Protein AF-A0A661KR05-F1 (afdb_monomer_lite)

Foldseek 3Di:
DPPPDVVVVVVVVVVVVVVVCCCVPPVVVVVVVVVVVVCVVVVVVVVVVVVVVVVVVVVVVVVVVVVVVVVVVVVVVVVVVVVVVVVVVVVVVVVVVVVVVVVVVVVVVVVVVVVVVVVVVVVVVVVVVVVVCCVVVVDDD

Secondary structure (DSSP, 8-state):
-----HHHHHHHHHHHHHHHHHIIIIIHHHHHHHHHHHHHHHHHHHHHHHHHHHHHHHHHHHHHHHHHHHHHHHHHHHHHHHHHHHHHHHHHHHHHHHHHHHHHHHHHHHHHHHHHHHHHHHHHHHHHHHHHHHHHHT---

Radius of gyration: 59.05 Å; chains: 1; bounding box: 107×40×165 Å

Sequence (141 aa):
MIEVNATIVLQVINFLVLVYILNRLLVKPVMKTINSRREYVEGKYSRVEELEKKREAELMKFQTEISKARREALKKRNEIKAAGEREREQLIEKASTEGEKIVESVRSNLSKEIVNVQRELEQKLEDMVLLVTEKVLGRKA

pLDDT: mean 89.27, std 10.65, range [43.28, 97.06]

Structure (mmCIF, N/CA/C/O backbone):
data_AF-A0A661KR05-F1
#
_entry.id   AF-A0A661KR05-F1
#
loop_
_atom_site.group_PDB
_atom_site.id
_atom_site.type_symbol
_atom_site.label_atom_id
_atom_site.label_alt_id
_atom_site.label_comp_id
_atom_site.label_asym_id
_atom_site.label_entity_id
_atom_site.label_seq_id
_atom_site.pdbx_PDB_ins_code
_atom_site.Cartn_x
_atom_site.Cartn_y
_atom_site.Cartn_z
_atom_site.occupancy
_atom_site.B_iso_or_equiv
_atom_site.auth_seq_id
_atom_site.auth_comp_id
_atom_site.auth_asym_id
_atom_site.auth_atom_id
_atom_site.pdbx_PDB_model_num
ATOM 1 N N . MET A 1 1 ? 42.246 15.497 -85.022 1.00 43.28 1 MET A N 1
ATOM 2 C CA . MET A 1 1 ? 40.793 15.587 -84.768 1.00 43.28 1 MET A CA 1
ATOM 3 C C . MET A 1 1 ? 40.405 14.362 -83.969 1.00 43.28 1 MET A C 1
ATOM 5 O O . MET A 1 1 ? 40.970 13.309 -84.230 1.00 43.28 1 MET A O 1
ATOM 9 N N . ILE A 1 2 ? 39.541 14.491 -82.962 1.00 57.22 2 ILE A N 1
ATOM 10 C CA . ILE A 1 2 ? 39.002 13.315 -82.271 1.00 57.22 2 ILE A CA 1
ATOM 11 C C . ILE A 1 2 ? 38.103 12.624 -83.292 1.00 57.22 2 ILE A C 1
ATOM 13 O O . ILE A 1 2 ? 36.981 13.065 -83.528 1.00 57.22 2 ILE A O 1
ATOM 17 N N . GLU A 1 3 ? 38.630 11.614 -83.976 1.00 62.19 3 GLU A N 1
ATOM 18 C CA . GLU A 1 3 ? 37.814 10.780 -84.844 1.00 62.19 3 GLU A CA 1
ATOM 19 C C . GLU A 1 3 ? 36.900 9.957 -83.946 1.00 62.19 3 GLU A C 1
ATOM 21 O O . GLU A 1 3 ? 37.335 9.068 -83.209 1.00 62.19 3 GLU A O 1
ATOM 26 N N . VAL A 1 4 ? 35.620 10.321 -83.957 1.00 62.75 4 VAL A N 1
ATOM 27 C CA . VAL A 1 4 ? 34.565 9.583 -83.270 1.00 62.75 4 VAL A CA 1
ATOM 28 C C . VAL A 1 4 ? 34.357 8.277 -84.032 1.00 62.75 4 VAL A C 1
ATOM 30 O O . VAL A 1 4 ? 33.497 8.165 -84.898 1.00 62.75 4 VAL A O 1
ATOM 33 N N . ASN A 1 5 ? 35.202 7.297 -83.728 1.00 71.94 5 ASN A N 1
ATOM 34 C CA . ASN A 1 5 ? 35.144 5.960 -84.298 1.00 71.94 5 ASN A CA 1
ATOM 35 C C . ASN A 1 5 ? 34.256 5.055 -83.431 1.00 71.94 5 ASN A C 1
ATOM 37 O O . ASN A 1 5 ? 34.143 5.244 -82.216 1.00 71.94 5 ASN A O 1
ATOM 41 N N . ALA A 1 6 ? 33.642 4.037 -84.047 1.00 76.94 6 ALA A N 1
ATOM 42 C CA . ALA A 1 6 ? 32.746 3.079 -83.382 1.00 76.94 6 ALA A CA 1
ATOM 43 C C . ALA A 1 6 ? 33.363 2.430 -82.123 1.00 76.94 6 ALA A C 1
ATOM 45 O O . ALA A 1 6 ? 32.651 2.055 -81.191 1.00 76.94 6 ALA A O 1
ATOM 46 N N . THR A 1 7 ? 34.693 2.365 -82.052 1.00 81.44 7 THR A N 1
ATOM 47 C CA . THR A 1 7 ? 35.474 1.885 -80.907 1.00 81.44 7 THR A CA 1
ATOM 48 C C . THR A 1 7 ? 35.273 2.722 -79.640 1.00 81.44 7 THR A C 1
ATOM 50 O O . THR A 1 7 ? 35.186 2.156 -78.554 1.00 81.44 7 THR A O 1
ATOM 53 N N . ILE A 1 8 ? 35.144 4.051 -79.756 1.00 84.75 8 ILE A N 1
ATOM 54 C CA . ILE A 1 8 ? 34.886 4.939 -78.607 1.00 84.75 8 ILE A CA 1
ATOM 55 C C . ILE A 1 8 ? 33.484 4.678 -78.055 1.00 84.75 8 ILE A C 1
ATOM 57 O O . ILE A 1 8 ? 33.304 4.571 -76.844 1.00 84.75 8 ILE A O 1
ATOM 61 N N . VAL A 1 9 ? 32.495 4.505 -78.937 1.00 86.12 9 VAL A N 1
ATOM 62 C CA . VAL A 1 9 ? 31.121 4.160 -78.541 1.00 86.12 9 VAL A CA 1
ATOM 63 C C . VAL A 1 9 ? 31.097 2.809 -77.820 1.00 86.12 9 VAL A C 1
ATOM 65 O O . VAL A 1 9 ? 30.502 2.691 -76.749 1.00 86.12 9 VAL A O 1
ATOM 68 N N . LEU A 1 10 ? 31.808 1.808 -78.348 1.00 87.94 10 LEU A N 1
ATOM 69 C CA . LEU A 1 10 ? 31.944 0.494 -77.716 1.00 87.94 10 LEU A CA 1
ATOM 70 C C . LEU A 1 10 ? 32.622 0.580 -76.334 1.00 87.94 10 LEU A C 1
ATOM 72 O O . LEU A 1 10 ? 32.189 -0.081 -75.391 1.00 87.94 10 LEU A O 1
ATOM 76 N N . GLN A 1 11 ? 33.650 1.420 -76.188 1.00 88.44 11 GLN A N 1
ATOM 77 C CA . GLN A 1 11 ? 34.361 1.625 -74.924 1.00 88.44 11 GLN A CA 1
ATOM 78 C C . GLN A 1 11 ? 33.489 2.326 -73.873 1.00 88.44 11 GLN A C 1
ATOM 80 O O . GLN A 1 11 ? 33.505 1.930 -72.707 1.00 88.44 11 GLN A O 1
ATOM 85 N N . VAL A 1 12 ? 32.677 3.308 -74.277 1.00 92.38 12 VAL A N 1
ATOM 86 C CA . VAL A 1 12 ? 31.688 3.950 -73.394 1.00 92.38 12 VAL A CA 1
ATOM 87 C C . VAL A 1 12 ? 30.644 2.937 -72.927 1.00 92.38 12 VAL A C 1
ATOM 89 O O . VAL A 1 12 ? 30.343 2.882 -71.736 1.00 92.38 12 VAL A O 1
ATOM 92 N N . ILE A 1 13 ? 30.133 2.088 -73.825 1.00 93.88 13 ILE A N 1
ATOM 93 C CA . ILE A 1 13 ? 29.191 1.022 -73.454 1.00 93.88 13 ILE A CA 1
ATOM 94 C C . ILE A 1 13 ? 29.843 0.048 -72.464 1.00 93.88 13 ILE A C 1
ATOM 96 O O . ILE A 1 13 ? 29.234 -0.277 -71.446 1.00 93.88 13 ILE A O 1
ATOM 100 N N . ASN A 1 14 ? 31.086 -0.379 -72.705 1.00 92.25 14 ASN A N 1
ATOM 101 C CA . ASN A 1 14 ? 31.810 -1.268 -71.792 1.00 92.25 14 ASN A CA 1
ATOM 102 C C . ASN A 1 14 ? 31.994 -0.638 -70.400 1.00 92.25 14 ASN A C 1
ATOM 104 O O . ASN A 1 14 ? 31.717 -1.284 -69.388 1.00 92.25 14 ASN A O 1
ATOM 108 N N . PHE A 1 15 ? 32.370 0.642 -70.347 1.00 94.06 15 PHE A N 1
ATOM 109 C CA . PHE A 1 15 ? 32.490 1.386 -69.097 1.00 94.06 15 PHE A CA 1
ATOM 110 C C . PHE A 1 15 ? 31.148 1.490 -68.357 1.00 94.06 15 PHE A C 1
ATOM 112 O O . PHE A 1 15 ? 31.091 1.247 -67.154 1.00 94.06 15 PHE A O 1
ATOM 119 N N . LEU A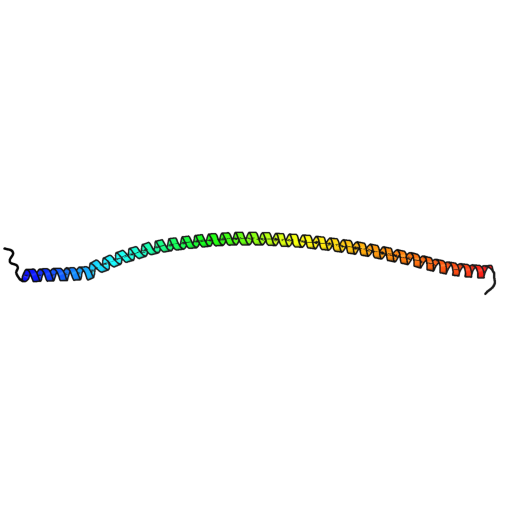 1 16 ? 30.051 1.782 -69.062 1.00 95.44 16 LEU A N 1
ATOM 120 C CA . LEU A 1 16 ? 28.714 1.841 -68.462 1.00 95.44 16 LEU A CA 1
ATOM 121 C C . LEU A 1 16 ? 28.259 0.481 -67.919 1.00 95.44 16 LEU A C 1
ATOM 123 O O . LEU A 1 16 ? 27.695 0.420 -66.825 1.00 95.44 16 LEU A O 1
ATOM 127 N N . VAL A 1 17 ? 28.537 -0.611 -68.636 1.00 95.31 17 VAL A N 1
ATOM 128 C CA . VAL A 1 17 ? 28.265 -1.976 -68.159 1.00 95.31 17 VAL A CA 1
ATOM 129 C C . VAL A 1 17 ? 29.081 -2.275 -66.900 1.00 95.31 17 VAL A C 1
ATOM 131 O O . VAL A 1 17 ? 28.524 -2.765 -65.917 1.00 95.31 17 VAL A O 1
ATOM 134 N N . LEU A 1 18 ? 30.369 -1.923 -66.880 1.00 94.12 18 LEU A N 1
ATOM 135 C CA . LEU A 1 18 ? 31.224 -2.096 -65.706 1.00 94.12 18 LEU A CA 1
ATOM 136 C C . LEU A 1 18 ? 30.705 -1.295 -64.503 1.00 94.12 18 LEU A C 1
ATOM 138 O O . LEU A 1 18 ? 30.585 -1.846 -63.411 1.00 94.12 18 LEU A O 1
ATOM 142 N N . VAL A 1 19 ? 30.339 -0.025 -64.697 1.00 94.00 19 VAL A N 1
ATOM 143 C CA . VAL A 1 19 ? 29.754 0.828 -63.649 1.00 94.00 19 VAL A CA 1
ATOM 144 C C . VAL A 1 19 ? 28.437 0.248 -63.141 1.00 94.00 19 VAL A C 1
ATOM 146 O O . VAL A 1 19 ? 28.198 0.238 -61.933 1.00 94.00 19 VAL A O 1
ATOM 149 N N . TYR A 1 20 ? 27.589 -0.278 -64.026 1.00 94.62 20 TYR A N 1
ATOM 150 C CA . TYR A 1 20 ? 26.337 -0.920 -63.632 1.00 94.62 20 TYR A CA 1
ATOM 151 C C . TYR A 1 20 ? 26.586 -2.155 -62.758 1.00 94.62 20 TYR A C 1
ATOM 153 O O . TYR A 1 20 ? 25.974 -2.294 -61.694 1.00 94.62 20 TYR A O 1
ATOM 161 N N . ILE A 1 21 ? 27.518 -3.020 -63.171 1.00 94.19 21 ILE A N 1
ATOM 162 C CA . ILE A 1 21 ? 27.923 -4.210 -62.416 1.00 94.19 21 ILE A CA 1
ATOM 163 C C . ILE A 1 21 ? 28.504 -3.800 -61.058 1.00 94.19 21 ILE A C 1
ATOM 165 O O . ILE A 1 21 ? 28.081 -4.329 -60.032 1.00 94.19 21 ILE A O 1
ATOM 169 N N . LEU A 1 22 ? 29.400 -2.811 -61.025 1.00 91.94 22 LEU A N 1
ATOM 170 C CA . LEU A 1 22 ? 30.029 -2.306 -59.803 1.00 91.94 22 LEU A CA 1
ATOM 171 C C . LEU A 1 22 ? 28.997 -1.713 -58.833 1.00 91.94 22 LEU A C 1
ATOM 173 O O . LEU A 1 22 ? 29.012 -1.999 -57.636 1.00 91.94 22 LEU A O 1
ATOM 177 N N . ASN A 1 23 ? 28.050 -0.928 -59.345 1.00 91.50 23 ASN A N 1
ATOM 178 C CA . ASN A 1 23 ? 26.979 -0.348 -58.542 1.00 91.50 23 ASN A CA 1
ATOM 179 C C . ASN A 1 23 ? 26.072 -1.441 -57.947 1.00 91.50 23 ASN A C 1
ATOM 181 O O . ASN A 1 23 ? 25.711 -1.398 -56.768 1.00 91.50 23 ASN A O 1
ATOM 185 N N . ARG A 1 24 ? 25.733 -2.462 -58.747 1.00 91.75 24 ARG A N 1
ATOM 186 C CA . ARG A 1 24 ? 24.906 -3.598 -58.317 1.00 91.75 24 ARG A CA 1
ATOM 187 C C . ARG A 1 24 ? 25.628 -4.485 -57.293 1.00 91.75 24 ARG A C 1
ATOM 189 O O . ARG A 1 24 ? 24.988 -4.882 -56.321 1.00 91.75 24 ARG A O 1
ATOM 196 N N . LEU A 1 25 ? 26.910 -4.793 -57.510 1.00 91.75 25 LEU A N 1
ATOM 197 C CA . LEU A 1 25 ? 27.671 -5.780 -56.733 1.00 91.75 25 LEU A CA 1
ATOM 198 C C . LEU A 1 25 ? 28.420 -5.213 -55.526 1.00 91.75 25 LEU A C 1
ATOM 200 O O . LEU A 1 25 ? 28.631 -5.955 -54.575 1.00 91.75 25 LEU A O 1
ATOM 204 N N . LEU A 1 26 ? 28.834 -3.944 -55.538 1.00 90.69 26 LEU A N 1
ATOM 205 C CA . LEU A 1 26 ? 29.657 -3.360 -54.470 1.00 90.69 26 LEU A CA 1
ATOM 206 C C . LEU A 1 26 ? 28.942 -2.217 -53.758 1.00 90.69 26 LEU A C 1
ATOM 208 O O . LEU A 1 26 ? 28.740 -2.281 -52.547 1.00 90.69 26 LEU A O 1
ATOM 212 N N . VAL A 1 27 ? 28.486 -1.202 -54.494 1.00 91.00 27 VAL A N 1
ATOM 213 C CA . VAL A 1 27 ? 27.926 0.013 -53.873 1.00 91.00 27 VAL A CA 1
ATOM 214 C C . VAL A 1 27 ? 26.649 -0.296 -53.086 1.00 91.00 27 VAL A C 1
ATOM 216 O O . VAL A 1 27 ? 26.541 0.053 -51.908 1.00 91.00 27 VAL A O 1
ATOM 219 N N . LYS A 1 28 ? 25.693 -1.009 -53.696 1.00 89.81 28 LYS A N 1
ATOM 220 C CA . LYS A 1 28 ? 24.433 -1.386 -53.036 1.00 89.81 28 LYS A CA 1
ATOM 221 C C . LYS A 1 28 ? 24.614 -2.243 -51.771 1.00 89.81 28 LYS A C 1
ATOM 223 O O . LYS A 1 28 ? 24.043 -1.869 -50.745 1.00 89.81 28 LYS A O 1
ATOM 228 N N . PRO A 1 29 ? 25.353 -3.371 -51.782 1.00 90.38 29 PRO A N 1
ATOM 229 C CA . PRO A 1 29 ? 25.496 -4.197 -50.582 1.00 90.38 29 PRO A CA 1
ATOM 230 C C . PRO A 1 29 ? 26.320 -3.529 -49.475 1.00 90.38 29 PRO A C 1
ATOM 232 O O . PRO A 1 29 ? 25.994 -3.704 -48.297 1.00 90.38 29 PRO A O 1
ATOM 235 N N . VAL A 1 30 ? 27.331 -2.723 -49.819 1.00 91.75 30 VAL A N 1
ATOM 236 C CA . VAL A 1 30 ? 28.107 -1.965 -48.824 1.00 91.75 30 VAL A CA 1
ATOM 237 C C . VAL A 1 30 ? 27.218 -0.934 -48.131 1.00 91.75 30 VAL A C 1
ATOM 239 O O . VAL A 1 30 ? 27.149 -0.920 -46.901 1.00 91.75 30 VAL A O 1
ATOM 242 N N . MET A 1 31 ? 26.457 -0.143 -48.895 1.00 91.06 31 MET A N 1
ATOM 243 C CA . MET A 1 31 ? 25.547 0.849 -48.316 1.00 91.06 31 MET A CA 1
ATOM 244 C C . MET A 1 31 ? 24.440 0.191 -47.481 1.00 91.06 31 MET A C 1
ATOM 246 O O . MET A 1 31 ? 24.121 0.662 -46.391 1.00 91.06 31 MET A O 1
ATOM 250 N N . LYS A 1 32 ? 23.904 -0.952 -47.934 1.00 92.38 32 LYS A N 1
ATOM 251 C CA . LYS A 1 32 ? 22.932 -1.736 -47.159 1.00 92.38 32 LYS A CA 1
ATOM 252 C C . LYS A 1 32 ? 23.507 -2.172 -45.810 1.00 92.38 32 LYS A C 1
ATOM 254 O O . LYS A 1 32 ? 22.837 -2.029 -44.798 1.00 92.38 32 LYS A O 1
ATOM 259 N N . THR A 1 33 ? 24.747 -2.657 -45.782 1.00 90.19 33 THR A N 1
ATOM 260 C CA . THR A 1 33 ? 25.402 -3.104 -44.541 1.00 90.19 33 THR A CA 1
ATOM 261 C C . THR A 1 33 ? 25.620 -1.948 -43.565 1.00 90.19 33 THR A C 1
ATOM 263 O O . THR A 1 33 ? 25.406 -2.111 -42.363 1.00 90.19 33 THR A O 1
ATOM 266 N N . ILE A 1 34 ? 26.007 -0.774 -44.070 1.00 90.25 34 ILE A N 1
ATOM 267 C CA . ILE A 1 34 ? 26.171 0.440 -43.259 1.00 90.25 34 ILE A CA 1
ATOM 268 C C . ILE A 1 34 ? 24.825 0.869 -42.660 1.00 90.25 34 ILE A C 1
ATOM 270 O O . ILE A 1 34 ? 24.741 1.079 -41.450 1.00 90.25 34 ILE A O 1
ATOM 274 N N . ASN A 1 35 ? 23.766 0.921 -43.472 1.00 92.44 35 ASN A N 1
ATOM 275 C CA . ASN A 1 35 ? 22.429 1.292 -43.005 1.00 92.44 35 ASN A CA 1
ATOM 276 C C . ASN A 1 35 ? 21.875 0.283 -41.996 1.00 92.44 35 ASN A C 1
ATOM 278 O O . ASN A 1 35 ? 21.420 0.690 -40.935 1.00 92.44 35 ASN A O 1
ATOM 282 N N . SER A 1 36 ? 22.002 -1.023 -42.248 1.00 91.56 36 SER A N 1
ATOM 283 C CA . SER A 1 36 ? 21.558 -2.047 -41.295 1.00 91.56 36 SER A CA 1
ATOM 284 C C . SER A 1 36 ? 22.309 -1.973 -39.965 1.00 91.56 36 SER A C 1
ATOM 286 O O . SER A 1 36 ? 21.709 -2.176 -38.914 1.00 91.56 36 SER A O 1
ATOM 288 N N . ARG A 1 37 ? 23.613 -1.656 -39.974 1.00 89.88 37 ARG A N 1
ATOM 289 C CA . ARG A 1 37 ? 24.365 -1.420 -38.730 1.00 89.88 37 ARG A CA 1
ATOM 290 C C . ARG A 1 37 ? 23.854 -0.188 -37.993 1.00 89.88 37 ARG A C 1
ATOM 292 O O . ARG A 1 37 ? 23.688 -0.251 -36.780 1.00 89.88 37 ARG A O 1
ATOM 299 N N . ARG A 1 38 ? 23.595 0.904 -38.712 1.00 89.12 38 ARG A N 1
ATOM 300 C CA . ARG A 1 38 ? 23.059 2.136 -38.131 1.00 89.12 38 ARG A CA 1
ATOM 301 C C . ARG A 1 38 ? 21.679 1.909 -37.511 1.00 89.12 38 ARG A C 1
ATOM 303 O O . ARG A 1 38 ? 21.507 2.198 -36.334 1.00 89.12 38 ARG A O 1
ATOM 310 N N . GLU A 1 39 ? 20.757 1.298 -38.250 1.00 91.75 39 GLU A N 1
ATOM 311 C CA . GLU A 1 39 ? 19.413 0.940 -37.777 1.00 91.75 39 GLU A CA 1
ATOM 312 C C . GLU A 1 39 ? 19.457 -0.006 -36.573 1.00 91.75 39 GLU A C 1
ATOM 314 O O . GLU A 1 39 ? 18.707 0.165 -35.617 1.00 91.75 39 GLU A O 1
ATOM 319 N N . TYR A 1 40 ? 20.360 -0.991 -36.576 1.00 90.06 40 TYR A N 1
ATOM 320 C CA . TYR A 1 40 ? 20.518 -1.910 -35.450 1.00 90.06 40 TYR A CA 1
ATOM 321 C C . TYR A 1 40 ? 20.988 -1.196 -34.178 1.00 90.06 40 TYR A C 1
ATOM 323 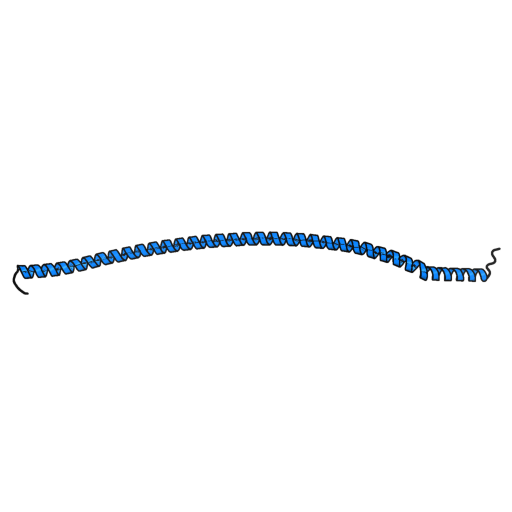O O . TYR A 1 40 ? 20.518 -1.501 -33.081 1.00 90.06 40 TYR A O 1
ATOM 331 N N . VAL A 1 41 ? 21.917 -0.248 -34.313 1.00 88.94 41 VAL A N 1
ATOM 332 C CA . VAL A 1 41 ? 22.436 0.534 -33.187 1.00 88.94 41 VAL A CA 1
ATOM 333 C C . VAL A 1 41 ? 21.382 1.523 -32.688 1.00 88.94 41 VAL A C 1
ATOM 335 O O . VAL A 1 41 ? 21.062 1.506 -31.502 1.00 88.94 41 VAL A O 1
ATOM 338 N N . GLU A 1 42 ? 20.788 2.324 -33.573 1.00 92.12 42 GLU A N 1
ATOM 339 C CA . GLU A 1 42 ? 19.721 3.275 -33.227 1.00 92.12 42 GLU A CA 1
ATOM 340 C C . GLU A 1 42 ? 18.506 2.555 -32.614 1.00 92.12 42 GLU A C 1
ATOM 342 O O . GLU A 1 42 ? 17.989 2.976 -31.578 1.00 92.12 42 GLU A O 1
ATOM 347 N N . GLY A 1 43 ? 18.113 1.403 -33.167 1.00 91.31 43 GLY A N 1
ATOM 348 C CA . GLY A 1 43 ? 17.031 0.576 -32.635 1.00 91.31 43 GLY A CA 1
ATOM 349 C C . GLY A 1 43 ? 17.323 0.018 -31.240 1.00 91.31 43 GLY A C 1
ATOM 350 O O . GLY A 1 43 ? 16.421 -0.065 -30.407 1.00 91.31 43 GLY A O 1
ATOM 351 N N . LYS A 1 44 ? 18.584 -0.317 -30.934 1.00 88.81 44 LYS A N 1
ATOM 352 C CA . LYS A 1 44 ? 18.984 -0.707 -29.574 1.00 88.81 44 LYS A CA 1
ATOM 353 C C . LYS A 1 44 ? 18.883 0.450 -28.590 1.00 88.81 44 LYS A C 1
ATOM 355 O O . LYS A 1 44 ? 18.349 0.243 -27.505 1.00 88.81 44 LYS A O 1
ATOM 360 N N . TYR A 1 45 ? 19.359 1.638 -28.958 1.00 90.81 45 TYR A N 1
ATOM 361 C CA . TYR A 1 45 ? 19.254 2.819 -28.097 1.00 90.81 45 TYR A CA 1
ATOM 362 C C . TYR A 1 45 ? 17.796 3.186 -27.818 1.00 90.81 45 TYR A C 1
ATOM 364 O O . TYR A 1 45 ? 17.423 3.342 -26.658 1.00 90.81 45 TYR A O 1
ATOM 372 N N . SER A 1 46 ? 16.955 3.216 -28.856 1.00 93.31 46 SER A N 1
ATOM 373 C CA . SER A 1 46 ? 15.521 3.479 -28.708 1.00 93.31 46 SER A CA 1
ATOM 374 C C . SER A 1 46 ? 14.842 2.450 -27.799 1.00 93.31 46 SER A C 1
ATOM 376 O O . SER A 1 46 ? 14.068 2.814 -26.917 1.00 93.31 46 SER A O 1
ATOM 378 N N . ARG A 1 47 ? 15.189 1.164 -27.939 1.00 91.75 47 ARG A N 1
ATOM 379 C CA . ARG A 1 47 ? 14.639 0.103 -27.087 1.00 91.75 47 ARG A CA 1
ATOM 380 C C . ARG A 1 47 ? 15.092 0.215 -25.634 1.00 91.75 47 ARG A C 1
ATOM 382 O O . ARG A 1 47 ? 14.304 -0.076 -24.741 1.00 91.75 47 ARG A O 1
ATOM 389 N N . VAL A 1 48 ? 16.336 0.625 -25.383 1.00 92.06 48 VAL A N 1
ATOM 390 C CA . VAL A 1 48 ? 16.820 0.894 -24.019 1.00 92.06 48 VAL A CA 1
ATOM 391 C C . VAL A 1 48 ? 16.061 2.071 -23.411 1.00 92.06 48 VAL A C 1
ATOM 393 O O . VAL A 1 48 ? 15.573 1.953 -22.293 1.00 92.06 48 VAL A O 1
ATOM 396 N N . GLU A 1 49 ? 15.883 3.164 -24.153 1.00 94.06 49 GLU A N 1
ATOM 397 C CA . GLU A 1 49 ? 15.130 4.330 -23.677 1.00 94.06 49 GLU A CA 1
ATOM 398 C C . GLU A 1 49 ? 13.660 3.985 -23.382 1.00 94.06 49 GLU A C 1
ATOM 400 O O . GLU A 1 49 ? 13.110 4.395 -22.360 1.00 94.06 49 GLU A O 1
ATOM 405 N N . GLU A 1 50 ? 13.022 3.186 -24.240 1.00 95.50 50 GLU A N 1
ATOM 406 C CA . GLU A 1 50 ? 11.652 2.718 -24.022 1.00 95.50 50 GLU A CA 1
ATOM 407 C C . GLU A 1 50 ? 11.547 1.828 -22.775 1.00 95.50 50 GLU A C 1
ATOM 409 O O . GLU A 1 50 ? 10.593 1.949 -22.004 1.00 95.50 50 GLU A O 1
ATOM 414 N N . LEU A 1 51 ? 12.526 0.945 -22.552 1.00 94.00 51 LEU A N 1
ATOM 415 C CA . LEU A 1 51 ? 12.573 0.086 -21.369 1.00 94.00 51 LEU A CA 1
ATOM 416 C C . LEU A 1 51 ? 12.794 0.888 -20.084 1.00 94.00 51 LEU A C 1
ATOM 418 O O . LEU A 1 51 ? 12.119 0.611 -19.095 1.00 94.00 51 LEU A O 1
ATOM 422 N N . GLU A 1 52 ? 13.673 1.891 -20.097 1.00 94.19 52 GLU A N 1
ATOM 423 C CA . GLU A 1 52 ? 13.875 2.776 -18.945 1.00 94.19 52 GLU A CA 1
ATOM 424 C C . GLU A 1 52 ? 12.606 3.582 -18.638 1.00 94.19 52 GLU A C 1
ATOM 426 O O . GLU A 1 52 ? 12.147 3.580 -17.496 1.00 94.19 52 GLU A O 1
ATOM 431 N N . LYS A 1 53 ? 11.942 4.157 -19.653 1.00 95.94 53 LYS A N 1
ATOM 432 C CA . LYS A 1 53 ? 10.652 4.849 -19.463 1.00 95.94 53 LYS A CA 1
ATOM 433 C C . LYS A 1 53 ? 9.567 3.922 -18.915 1.00 95.94 53 LYS A C 1
ATOM 435 O O . LYS A 1 53 ? 8.802 4.323 -18.039 1.00 95.94 53 LYS A O 1
ATOM 440 N N . LYS A 1 54 ? 9.482 2.680 -19.407 1.00 95.12 54 LYS A N 1
ATOM 441 C CA . LYS A 1 54 ? 8.529 1.682 -18.890 1.00 95.12 54 LYS A CA 1
ATOM 442 C C . LYS A 1 54 ? 8.830 1.317 -17.443 1.00 95.12 54 LYS A C 1
ATOM 444 O O . LYS A 1 54 ? 7.907 1.312 -16.633 1.00 95.12 54 LYS A O 1
ATOM 449 N N . ARG A 1 55 ? 10.100 1.068 -17.109 1.00 94.62 55 ARG A N 1
ATOM 450 C CA . ARG A 1 55 ? 10.537 0.794 -15.736 1.00 94.62 55 ARG A CA 1
ATOM 451 C C . ARG A 1 55 ? 10.164 1.947 -14.811 1.00 94.62 55 ARG A C 1
ATOM 453 O O . ARG A 1 55 ? 9.593 1.712 -13.753 1.00 94.62 55 ARG A O 1
ATOM 460 N N . GLU A 1 56 ? 10.474 3.180 -15.192 1.00 95.19 56 GLU A N 1
ATOM 461 C CA . GLU A 1 56 ? 10.183 4.357 -14.374 1.00 95.19 56 GLU A CA 1
ATOM 462 C C . GLU A 1 56 ? 8.671 4.540 -14.168 1.00 95.19 56 GLU A C 1
ATOM 464 O O . GLU A 1 56 ? 8.213 4.731 -13.040 1.00 95.19 56 GLU A O 1
ATOM 469 N N . ALA A 1 57 ? 7.875 4.367 -15.226 1.00 95.75 57 ALA A N 1
ATOM 470 C CA . ALA A 1 57 ? 6.419 4.401 -15.133 1.00 95.75 57 ALA A CA 1
ATOM 471 C C . ALA A 1 57 ? 5.855 3.287 -14.231 1.00 95.75 57 ALA A C 1
ATOM 473 O O . ALA A 1 57 ? 4.931 3.532 -13.452 1.00 95.75 57 ALA A O 1
ATOM 474 N N . GLU A 1 58 ? 6.392 2.066 -14.306 1.00 94.38 58 GLU A N 1
ATOM 475 C CA . GLU A 1 58 ? 6.006 0.963 -13.419 1.00 94.38 58 GLU A CA 1
ATOM 476 C C . GLU A 1 58 ? 6.392 1.231 -11.965 1.00 94.38 58 GLU A C 1
ATOM 478 O O . GLU A 1 58 ? 5.577 1.000 -11.072 1.00 94.38 58 GLU A O 1
ATOM 483 N N . LEU A 1 59 ? 7.579 1.787 -11.712 1.00 95.38 59 LEU A N 1
ATOM 484 C CA . LEU A 1 59 ? 8.009 2.177 -10.370 1.00 95.38 59 LEU A CA 1
ATOM 485 C C . LEU A 1 59 ? 7.098 3.256 -9.777 1.00 95.38 59 LEU A C 1
ATOM 487 O O . LEU A 1 59 ? 6.681 3.129 -8.625 1.00 95.38 59 LEU A O 1
ATOM 491 N N . MET A 1 60 ? 6.732 4.279 -10.553 1.00 95.62 60 MET A N 1
ATOM 492 C CA . MET A 1 60 ? 5.789 5.311 -10.104 1.00 95.62 60 MET A CA 1
ATOM 493 C C . MET A 1 60 ? 4.407 4.725 -9.791 1.00 95.62 60 MET A C 1
ATOM 495 O O . MET A 1 60 ? 3.812 5.052 -8.758 1.00 95.62 60 MET A O 1
ATOM 499 N N . LYS A 1 61 ? 3.897 3.827 -10.647 1.00 95.69 61 LYS A N 1
ATOM 500 C CA . LYS A 1 61 ? 2.634 3.114 -10.398 1.00 95.69 61 LYS A CA 1
ATOM 501 C C . LYS A 1 61 ? 2.716 2.285 -9.123 1.00 95.69 61 LYS A C 1
ATOM 503 O O . LYS A 1 61 ? 1.843 2.401 -8.270 1.00 95.69 61 LYS A O 1
ATOM 508 N N . PHE A 1 62 ? 3.785 1.517 -8.949 1.00 94.50 62 PHE A N 1
ATOM 509 C CA . PHE A 1 62 ? 3.996 0.684 -7.771 1.00 94.50 62 PHE A CA 1
ATOM 510 C C . PHE A 1 62 ? 4.074 1.508 -6.480 1.00 94.50 62 PHE A C 1
ATOM 512 O O . PHE A 1 62 ? 3.415 1.181 -5.493 1.00 94.50 62 PHE A O 1
ATOM 519 N N . GLN A 1 63 ? 4.811 2.621 -6.486 1.00 95.06 63 GLN A N 1
ATOM 520 C CA . GLN A 1 63 ? 4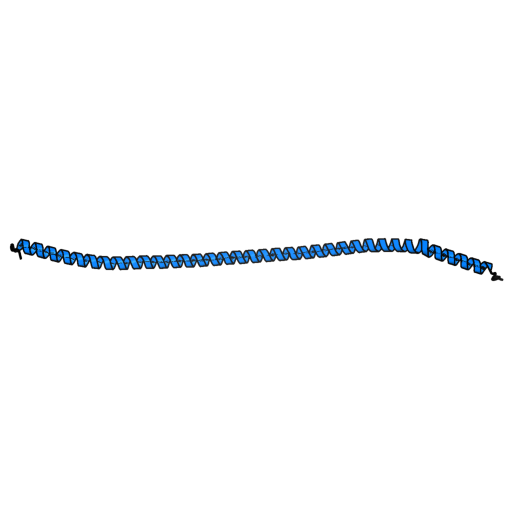.868 3.540 -5.344 1.00 95.06 63 GLN A CA 1
ATOM 521 C C . GLN A 1 63 ? 3.493 4.139 -5.022 1.00 95.06 63 GLN A C 1
ATOM 523 O O . GLN A 1 63 ? 3.114 4.238 -3.851 1.00 95.06 63 GLN A O 1
ATOM 528 N N . THR A 1 64 ? 2.727 4.502 -6.053 1.00 96.12 64 THR A N 1
ATOM 529 C CA . THR A 1 64 ? 1.367 5.035 -5.902 1.00 96.12 64 THR A CA 1
ATOM 530 C C . THR A 1 64 ? 0.427 3.991 -5.304 1.00 96.12 64 THR A C 1
ATOM 532 O O . THR A 1 64 ? -0.281 4.299 -4.343 1.00 96.12 64 THR A O 1
ATOM 535 N N . GLU A 1 65 ? 0.463 2.755 -5.802 1.00 95.38 65 GLU A N 1
ATOM 536 C CA . GLU A 1 65 ? -0.332 1.636 -5.290 1.00 95.38 65 GLU A CA 1
ATOM 537 C C . GLU A 1 65 ? 0.033 1.304 -3.839 1.00 95.38 65 GLU A C 1
ATOM 539 O O . GLU A 1 65 ? -0.856 1.201 -2.996 1.00 95.38 65 GLU A O 1
ATOM 544 N N . ILE A 1 66 ? 1.323 1.257 -3.482 1.00 96.25 66 ILE A N 1
ATOM 545 C CA . ILE A 1 66 ? 1.746 1.067 -2.083 1.00 96.25 66 ILE A CA 1
ATOM 546 C C . ILE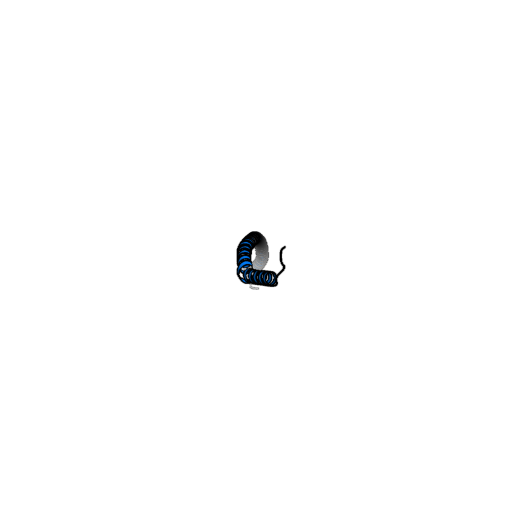 A 1 66 ? 1.225 2.195 -1.190 1.00 96.25 66 ILE A C 1
ATOM 548 O O . ILE A 1 66 ? 0.724 1.944 -0.092 1.00 96.25 66 ILE A O 1
ATOM 552 N N . SER A 1 67 ? 1.345 3.447 -1.633 1.00 96.31 67 SER A N 1
ATOM 553 C CA . SER A 1 67 ? 0.859 4.603 -0.875 1.00 96.31 67 SER A CA 1
ATOM 554 C C . SER A 1 67 ? -0.662 4.558 -0.693 1.00 96.31 67 SER A C 1
ATOM 556 O O . SER A 1 67 ? -1.183 4.842 0.389 1.00 96.31 67 SER A O 1
ATOM 558 N N . LYS A 1 68 ? -1.397 4.156 -1.733 1.00 96.56 68 LYS A N 1
ATOM 559 C CA . LYS A 1 68 ? -2.846 3.956 -1.689 1.00 96.56 68 LYS A CA 1
ATOM 560 C C . LYS A 1 68 ? -3.225 2.825 -0.729 1.00 96.56 68 LYS A C 1
ATOM 562 O O . LYS A 1 68 ? -3.984 3.079 0.202 1.00 96.56 68 LYS A O 1
ATOM 567 N N . ALA A 1 69 ? -2.609 1.652 -0.857 1.00 95.12 69 ALA A N 1
ATOM 568 C CA . ALA A 1 69 ? -2.839 0.506 0.019 1.00 95.12 69 ALA A CA 1
ATOM 569 C C . ALA A 1 69 ? -2.542 0.832 1.492 1.00 95.12 69 ALA A C 1
ATOM 571 O O . ALA A 1 69 ? -3.322 0.485 2.377 1.00 95.12 69 ALA A O 1
ATOM 572 N N . ARG A 1 70 ? -1.460 1.572 1.782 1.00 95.69 70 ARG A N 1
ATOM 573 C CA . ARG A 1 70 ? -1.151 2.039 3.147 1.00 95.69 70 ARG A CA 1
ATOM 574 C C . ARG A 1 70 ? -2.227 2.974 3.695 1.00 95.69 70 ARG A C 1
ATOM 576 O O . ARG A 1 70 ? -2.621 2.830 4.851 1.00 95.69 70 ARG A O 1
ATOM 583 N N . ARG A 1 71 ? -2.711 3.924 2.887 1.00 96.50 71 ARG A N 1
ATOM 584 C CA . ARG A 1 71 ? -3.791 4.841 3.288 1.00 96.50 71 ARG A CA 1
ATOM 585 C C . ARG A 1 71 ? -5.097 4.096 3.543 1.00 96.50 71 ARG A C 1
ATOM 587 O O . ARG A 1 71 ? -5.744 4.353 4.554 1.00 96.50 71 ARG A O 1
ATOM 594 N N . GLU A 1 72 ? -5.453 3.154 2.679 1.00 96.00 72 GLU A N 1
ATOM 595 C CA . GLU A 1 72 ? -6.641 2.314 2.842 1.00 96.00 72 GLU A CA 1
ATOM 596 C C . GLU A 1 72 ? -6.538 1.422 4.082 1.00 96.00 72 GLU A C 1
ATOM 598 O O . GLU A 1 72 ? -7.475 1.378 4.876 1.00 96.00 72 GLU A O 1
ATOM 603 N N . ALA A 1 73 ? -5.383 0.799 4.325 1.00 95.38 73 ALA A N 1
ATOM 604 C CA . ALA A 1 73 ? -5.142 0.003 5.525 1.00 95.38 73 ALA A CA 1
ATOM 605 C C . ALA A 1 73 ? -5.251 0.843 6.807 1.00 95.38 73 ALA A C 1
ATOM 607 O O . ALA A 1 73 ? -5.891 0.425 7.773 1.00 95.38 73 ALA A O 1
ATOM 608 N N . LEU A 1 74 ? -4.674 2.051 6.824 1.00 96.25 74 LEU A N 1
ATOM 609 C CA . LEU A 1 74 ? -4.794 2.975 7.957 1.00 96.25 74 LEU A CA 1
ATOM 610 C C . LEU A 1 74 ? -6.242 3.413 8.180 1.00 96.25 74 LEU A C 1
ATOM 612 O O . LEU A 1 74 ? -6.707 3.408 9.321 1.00 96.25 74 LEU A O 1
ATOM 616 N N . LYS A 1 75 ? -6.962 3.747 7.104 1.00 97.06 75 LYS A N 1
ATOM 617 C CA . LYS A 1 75 ? -8.382 4.097 7.161 1.00 97.06 75 LYS A CA 1
ATOM 618 C C . LYS A 1 75 ? -9.196 2.938 7.732 1.00 97.06 75 LYS A C 1
ATOM 620 O O . LYS A 1 75 ? -9.903 3.132 8.715 1.00 97.06 75 LYS A O 1
ATOM 625 N N . LYS A 1 76 ? -9.014 1.725 7.206 1.00 96.19 76 LYS A N 1
ATOM 626 C CA . LYS A 1 76 ? -9.732 0.534 7.667 1.00 96.19 76 LYS A CA 1
ATOM 627 C C . LYS A 1 76 ? -9.421 0.199 9.122 1.00 96.19 76 LYS A C 1
ATOM 629 O O . LYS A 1 76 ? -10.325 -0.119 9.886 1.00 96.19 76 LYS A O 1
ATOM 634 N N . ARG A 1 77 ? -8.159 0.324 9.539 1.00 95.75 77 ARG A N 1
ATOM 635 C CA . ARG A 1 77 ? -7.758 0.142 10.939 1.00 95.75 77 ARG A CA 1
ATOM 636 C C . ARG A 1 77 ? -8.455 1.149 11.853 1.00 95.75 77 ARG A C 1
ATOM 638 O O . ARG A 1 77 ? -8.914 0.775 12.926 1.00 95.75 77 ARG A O 1
ATOM 645 N N . ASN A 1 78 ? -8.519 2.415 11.448 1.00 96.31 78 ASN A N 1
ATOM 646 C CA . ASN A 1 78 ? -9.177 3.454 12.236 1.00 96.31 78 ASN A CA 1
ATOM 647 C C . ASN A 1 78 ? -10.699 3.241 12.288 1.00 96.31 78 ASN A C 1
ATOM 649 O O . ASN A 1 78 ? -11.285 3.410 13.351 1.00 96.31 78 ASN A O 1
ATOM 653 N N . GLU A 1 79 ? -11.322 2.807 11.190 1.00 96.56 79 GLU A N 1
ATOM 654 C CA . GLU A 1 79 ? -12.738 2.416 11.157 1.00 96.56 79 GLU A CA 1
ATOM 655 C C . GLU A 1 79 ? -13.029 1.247 12.101 1.00 96.56 79 GLU A C 1
ATOM 657 O O . GLU A 1 79 ? -13.977 1.321 12.874 1.00 96.56 79 GLU A O 1
ATOM 662 N N . ILE A 1 80 ? -12.201 0.195 12.084 1.00 95.75 80 ILE A N 1
ATOM 663 C CA . ILE A 1 80 ? -12.351 -0.960 12.982 1.00 95.75 80 ILE A CA 1
ATOM 664 C C . ILE A 1 80 ? -12.202 -0.529 14.441 1.00 95.75 80 ILE A C 1
ATOM 666 O O . ILE A 1 80 ? -13.009 -0.926 15.274 1.00 95.75 80 ILE A O 1
ATOM 670 N N . LYS A 1 81 ? -11.211 0.315 14.758 1.00 96.12 81 LYS A N 1
ATOM 671 C CA . LYS A 1 81 ? -11.052 0.857 16.114 1.00 96.12 81 LYS A CA 1
ATOM 672 C C . LYS A 1 81 ? -12.274 1.662 16.547 1.00 96.12 81 LYS A C 1
ATOM 674 O O . LYS A 1 81 ? -12.792 1.427 17.626 1.00 96.12 81 LYS A O 1
ATOM 679 N N . ALA A 1 82 ? -12.755 2.573 15.703 1.00 96.44 82 ALA A N 1
ATOM 680 C CA . ALA A 1 82 ? -13.928 3.384 16.015 1.00 96.44 82 ALA A CA 1
ATOM 681 C C . ALA A 1 82 ? -15.200 2.534 16.172 1.00 96.44 82 ALA A C 1
ATOM 683 O O . ALA A 1 82 ? -16.012 2.810 17.050 1.00 96.44 82 ALA A O 1
ATOM 684 N N . ALA A 1 83 ? -15.372 1.497 15.347 1.00 95.75 83 ALA A N 1
ATOM 685 C CA . ALA A 1 83 ? -16.471 0.547 15.481 1.00 95.75 83 ALA A CA 1
ATOM 686 C C . ALA A 1 83 ? -16.373 -0.241 16.796 1.00 95.75 83 ALA A C 1
ATOM 688 O O . ALA A 1 83 ? -17.365 -0.330 17.509 1.00 95.75 83 ALA A O 1
ATOM 689 N N . GLY A 1 84 ? -15.178 -0.728 17.146 1.00 95.69 84 GLY A N 1
ATOM 690 C CA . GLY A 1 84 ? -14.939 -1.448 18.396 1.00 95.69 84 GLY A CA 1
ATOM 691 C C . GLY A 1 84 ? -15.170 -0.593 19.643 1.00 95.69 84 GLY A C 1
ATOM 692 O O . GLY A 1 84 ? -15.777 -1.069 20.595 1.00 95.69 84 GLY A O 1
ATOM 693 N N . GLU A 1 85 ? -14.755 0.679 19.639 1.00 96.00 85 GLU A N 1
ATOM 694 C CA . GLU A 1 85 ? -15.040 1.596 20.755 1.00 96.00 85 GLU A CA 1
ATOM 695 C C . GLU A 1 85 ? -16.543 1.874 20.894 1.00 96.00 85 GLU A C 1
ATOM 697 O O . GLU A 1 85 ? -17.068 1.827 22.002 1.00 96.00 85 GLU A O 1
ATOM 702 N N . ARG A 1 86 ? -17.268 2.079 19.783 1.00 96.12 86 ARG A N 1
ATOM 703 C CA . ARG A 1 86 ? -18.733 2.247 19.825 1.00 96.12 86 ARG A CA 1
ATOM 704 C C . ARG A 1 86 ? -19.443 0.998 20.327 1.00 96.12 86 ARG A C 1
ATOM 706 O O . ARG A 1 86 ? -20.377 1.102 21.111 1.00 96.12 86 ARG A O 1
ATOM 713 N N . GLU A 1 87 ? -19.029 -0.176 19.860 1.00 96.00 87 GLU A N 1
ATOM 714 C CA . GLU A 1 87 ? -19.603 -1.444 20.306 1.00 96.00 87 GLU A CA 1
ATOM 715 C C . GLU A 1 87 ? -19.345 -1.654 21.798 1.00 96.00 87 GLU A C 1
ATOM 717 O O . GLU A 1 87 ? -20.265 -1.992 22.536 1.00 96.00 87 GLU A O 1
ATOM 722 N N . ARG A 1 88 ? -18.124 -1.364 22.263 1.00 94.56 88 ARG A N 1
ATOM 723 C CA . ARG A 1 88 ? -17.774 -1.392 23.683 1.00 94.56 88 ARG A CA 1
ATOM 724 C C . ARG A 1 88 ? -18.661 -0.458 24.502 1.00 94.56 88 ARG A C 1
ATOM 726 O O . ARG A 1 88 ? -19.173 -0.881 25.534 1.00 94.56 88 ARG A O 1
ATOM 733 N N . GLU A 1 89 ? -18.836 0.783 24.064 1.00 96.00 89 GLU A N 1
ATOM 734 C CA . GLU A 1 89 ? -19.665 1.774 24.754 1.00 96.00 89 GLU A CA 1
ATOM 735 C C . GLU A 1 89 ? -21.129 1.319 24.833 1.00 96.00 89 GLU A C 1
ATOM 737 O O . GLU A 1 89 ? -21.703 1.291 25.919 1.00 96.00 89 GLU A O 1
ATOM 742 N N . GLN A 1 90 ? -21.689 0.820 23.725 1.00 96.19 90 GLN A N 1
ATOM 743 C CA . GLN A 1 90 ? -23.038 0.246 23.696 1.00 96.19 90 GLN A CA 1
ATOM 744 C C . GLN A 1 90 ? -23.188 -0.963 24.624 1.00 96.19 90 GLN A C 1
ATOM 746 O O . GLN A 1 90 ? -24.241 -1.158 25.231 1.00 96.19 90 GLN A O 1
ATOM 751 N N . LEU A 1 91 ? -22.164 -1.811 24.718 1.00 96.06 91 LEU A N 1
ATOM 752 C CA . LEU A 1 91 ? -22.202 -3.012 25.548 1.00 96.06 91 LEU A CA 1
ATOM 753 C C . LEU A 1 91 ? -22.130 -2.655 27.038 1.00 96.06 91 LEU A C 1
ATOM 755 O O . LEU A 1 91 ? -22.855 -3.242 27.838 1.00 96.06 91 LEU A O 1
ATOM 759 N N . ILE A 1 92 ? -21.327 -1.648 27.394 1.00 96.19 92 ILE A N 1
ATOM 760 C CA . ILE A 1 92 ? -21.273 -1.087 28.751 1.00 96.19 92 ILE A CA 1
ATOM 761 C C . ILE A 1 92 ? -22.612 -0.436 29.120 1.00 96.19 92 ILE A C 1
ATOM 763 O O . ILE A 1 92 ? -23.134 -0.700 30.200 1.00 96.19 92 ILE A O 1
ATOM 767 N N . GLU A 1 93 ? -23.196 0.368 28.231 1.00 96.56 93 GLU A N 1
ATOM 768 C CA . GLU A 1 93 ? -24.484 1.033 28.466 1.00 96.56 93 GLU A CA 1
ATOM 769 C C . GLU A 1 93 ? -25.622 0.021 28.668 1.00 96.56 93 GLU A C 1
ATOM 771 O O . GLU A 1 93 ? -26.406 0.130 29.617 1.00 96.56 93 GLU A O 1
ATOM 776 N N . LYS A 1 94 ? -25.677 -1.016 27.821 1.00 96.00 94 LYS A N 1
ATOM 777 C CA . LYS A 1 94 ? -26.630 -2.124 27.972 1.00 96.00 94 LYS A CA 1
ATOM 778 C C . LYS A 1 94 ? -26.437 -2.854 29.294 1.00 96.00 94 LYS A C 1
ATOM 780 O O . LYS A 1 94 ? -27.415 -3.045 30.009 1.00 96.00 94 LYS A O 1
ATOM 785 N N . ALA A 1 95 ? -25.200 -3.211 29.640 1.00 94.50 95 ALA A N 1
ATOM 786 C CA . ALA A 1 95 ? -24.901 -3.894 30.895 1.00 94.50 95 ALA A CA 1
ATOM 787 C C . ALA A 1 95 ? -25.282 -3.045 32.120 1.00 94.50 95 ALA A C 1
ATOM 789 O O . ALA A 1 95 ? -25.835 -3.575 33.081 1.00 94.50 95 ALA A O 1
ATOM 790 N N . SER A 1 96 ? -25.046 -1.728 32.076 1.00 95.12 96 SER A N 1
ATOM 791 C CA . SER A 1 96 ? -25.454 -0.799 33.138 1.00 95.12 96 SER A CA 1
ATOM 792 C C . SER A 1 96 ? -26.974 -0.752 33.279 1.00 95.12 96 SER A C 1
ATOM 794 O O . SER A 1 96 ? -27.501 -0.915 34.375 1.00 95.12 96 SER A O 1
ATOM 796 N N . THR A 1 97 ? -27.687 -0.612 32.158 1.00 96.38 97 THR A N 1
ATOM 797 C CA . THR A 1 97 ? -29.155 -0.548 32.134 1.00 96.38 97 THR A CA 1
ATOM 798 C C . THR A 1 97 ? -29.789 -1.863 32.597 1.00 96.38 97 THR A C 1
ATOM 800 O O . THR A 1 97 ? -30.782 -1.867 33.323 1.00 96.38 97 THR A O 1
ATOM 803 N N . GLU A 1 98 ? -29.238 -3.006 32.186 1.00 94.94 98 GLU A N 1
ATOM 804 C CA . GLU A 1 98 ? -29.675 -4.320 32.663 1.00 94.94 98 GLU A CA 1
ATOM 805 C C . GLU A 1 98 ? -29.402 -4.488 34.160 1.00 94.94 98 GLU A C 1
ATOM 807 O O . GLU A 1 98 ? -30.280 -4.951 34.887 1.00 94.94 98 GLU A O 1
ATOM 812 N N . GLY A 1 99 ? -28.236 -4.047 34.640 1.00 93.81 99 GLY A N 1
ATOM 813 C CA . GLY A 1 99 ? -27.905 -4.034 36.063 1.00 93.81 99 GLY A CA 1
ATOM 814 C C . GLY A 1 99 ? -28.894 -3.209 36.888 1.00 93.81 99 GLY A C 1
ATOM 815 O O . GLY A 1 99 ? -29.404 -3.689 37.902 1.00 93.81 99 GLY A O 1
ATOM 816 N N . GLU A 1 100 ? -29.230 -2.003 36.429 1.00 95.38 100 GLU A N 1
ATOM 817 C CA . GLU A 1 100 ? -30.230 -1.141 37.068 1.00 95.38 100 GLU A CA 1
ATOM 818 C C . GLU A 1 100 ? -31.612 -1.803 37.111 1.00 95.38 100 GLU A C 1
ATOM 820 O O . GLU A 1 100 ? -32.232 -1.855 38.175 1.00 95.38 100 GLU A O 1
ATOM 825 N N . LYS A 1 101 ? -32.059 -2.404 36.000 1.00 96.06 101 LYS A N 1
ATOM 826 C CA . LYS A 1 101 ? -33.326 -3.154 35.943 1.00 96.06 101 LYS A CA 1
ATOM 827 C C . LYS A 1 101 ? -33.348 -4.335 36.907 1.00 96.06 101 LYS A C 1
ATOM 829 O O . LYS A 1 101 ? -34.373 -4.587 37.540 1.00 96.06 101 LYS A O 1
ATOM 834 N N . ILE A 1 102 ? -32.238 -5.063 37.039 1.00 94.94 102 ILE A N 1
ATOM 835 C CA . ILE A 1 102 ? -32.133 -6.170 37.995 1.00 94.94 102 ILE A CA 1
ATOM 836 C C . ILE A 1 102 ? -32.296 -5.631 39.416 1.00 94.94 102 ILE A C 1
ATOM 838 O O . ILE A 1 102 ? -33.136 -6.140 40.157 1.00 94.94 102 ILE A O 1
ATOM 842 N N . VAL A 1 103 ? -31.569 -4.575 39.789 1.00 95.38 103 VAL A N 1
ATOM 843 C CA . VAL A 1 103 ? -31.670 -3.976 41.131 1.00 95.38 103 VAL A CA 1
ATOM 844 C C . VAL A 1 103 ? -33.086 -3.471 41.410 1.00 95.38 103 VAL A C 1
ATOM 846 O O . VAL A 1 103 ? -33.620 -3.714 42.494 1.00 95.38 103 VAL A O 1
ATOM 849 N N . GLU A 1 104 ? -33.721 -2.809 40.445 1.00 95.62 104 GLU A N 1
ATOM 850 C CA . GLU A 1 104 ? -35.100 -2.336 40.571 1.00 95.62 104 GLU A CA 1
ATOM 851 C C . GLU A 1 104 ? -36.088 -3.499 40.742 1.00 95.62 104 GLU A C 1
ATOM 853 O O . GLU A 1 104 ? -36.936 -3.468 41.638 1.00 95.62 104 GLU A O 1
ATOM 858 N N . SER A 1 105 ? -35.934 -4.571 39.959 1.00 94.81 105 SER A N 1
ATOM 859 C CA . SER A 1 105 ? -36.770 -5.770 40.075 1.00 94.81 105 SER A CA 1
ATOM 860 C C . SER A 1 105 ? -36.616 -6.455 41.436 1.00 94.81 105 SER A C 1
ATOM 862 O O . SER A 1 105 ? -37.615 -6.822 42.056 1.00 94.81 105 SER A O 1
ATOM 864 N N . VAL A 1 106 ? -35.385 -6.556 41.952 1.00 94.62 106 VAL A N 1
ATOM 865 C CA . VAL A 1 106 ? -35.094 -7.130 43.272 1.00 94.62 106 VAL A CA 1
ATOM 866 C C . VAL A 1 106 ? -35.714 -6.274 44.371 1.00 94.62 106 VAL A C 1
ATOM 868 O O . VAL A 1 106 ? -36.364 -6.816 45.261 1.00 94.62 106 VAL A O 1
ATOM 871 N N . ARG A 1 107 ? -35.588 -4.943 44.294 1.00 94.06 107 ARG A N 1
ATOM 872 C CA . ARG A 1 107 ? -36.231 -4.026 45.249 1.00 94.06 107 ARG A CA 1
ATOM 873 C C . ARG A 1 107 ? -37.751 -4.167 45.231 1.00 94.06 107 ARG A C 1
ATOM 875 O O . ARG A 1 107 ? -38.354 -4.274 46.294 1.00 94.06 107 ARG A O 1
ATOM 882 N N . SER A 1 108 ? -38.361 -4.220 44.046 1.00 94.75 108 SER A N 1
ATOM 883 C CA . SER A 1 108 ? -39.810 -4.405 43.900 1.00 94.75 108 SER A CA 1
ATOM 884 C C . SER A 1 108 ? -40.282 -5.735 44.492 1.00 94.75 108 SER A C 1
ATOM 886 O O . SER A 1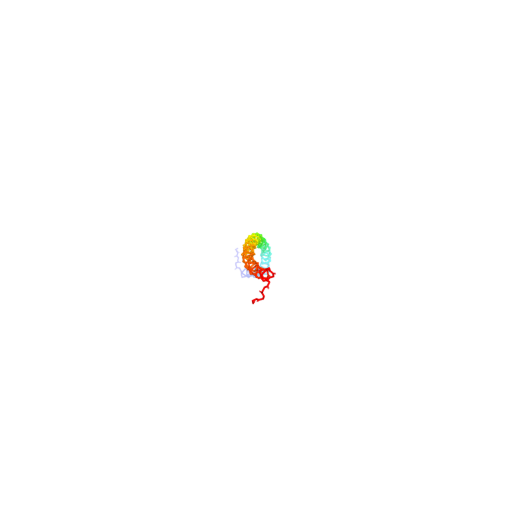 108 ? -41.277 -5.774 45.217 1.00 94.75 108 SER A O 1
ATOM 888 N N . ASN A 1 109 ? -39.553 -6.821 44.223 1.00 93.50 109 ASN A N 1
ATOM 889 C CA . ASN A 1 109 ? -39.863 -8.141 44.767 1.00 93.50 109 ASN A CA 1
ATOM 890 C C . ASN A 1 109 ? -39.716 -8.169 46.290 1.00 93.50 109 ASN A C 1
ATOM 892 O O . ASN A 1 109 ? -40.625 -8.641 46.965 1.00 93.50 109 ASN A O 1
ATOM 896 N N . LEU A 1 110 ? -38.649 -7.576 46.832 1.00 93.19 110 LEU A N 1
ATOM 897 C CA . LEU A 1 110 ? -38.435 -7.480 48.274 1.00 93.19 110 LEU A CA 1
ATOM 898 C C . LEU A 1 110 ? -39.558 -6.695 48.964 1.00 93.19 110 LEU A C 1
ATOM 900 O O . LEU A 1 110 ? -40.068 -7.125 49.993 1.00 93.19 110 LEU A O 1
ATOM 904 N N . SER A 1 111 ? -39.999 -5.570 48.390 1.00 92.81 111 SER A N 1
ATOM 905 C CA . SER A 1 111 ? -41.133 -4.812 48.934 1.00 92.81 111 SER A CA 1
ATOM 906 C C . SER A 1 111 ? -42.425 -5.634 48.950 1.00 92.81 111 SER A C 1
ATOM 908 O O . SER A 1 111 ? -43.163 -5.589 49.933 1.00 92.81 111 SER A O 1
ATOM 910 N N . LYS A 1 112 ? -42.697 -6.416 47.896 1.00 93.69 112 LYS A N 1
ATOM 911 C CA . LYS A 1 112 ? -43.857 -7.325 47.857 1.00 93.69 112 LYS A CA 1
ATOM 912 C C . LYS A 1 112 ? -43.745 -8.433 48.901 1.00 93.69 112 LYS A C 1
ATOM 914 O O . LYS A 1 112 ? -44.735 -8.765 49.546 1.00 93.69 112 LYS A O 1
ATOM 919 N N . GLU A 1 113 ? -42.552 -8.990 49.072 1.00 91.31 113 GLU A N 1
ATOM 920 C CA . GLU A 1 113 ? -42.283 -10.055 50.034 1.00 91.31 113 GLU A CA 1
ATOM 921 C C . GLU A 1 113 ? -42.456 -9.563 51.475 1.00 91.31 113 GLU A C 1
ATOM 923 O O . GLU A 1 113 ? -43.145 -10.216 52.250 1.00 91.31 113 GLU A O 1
ATOM 928 N N . ILE A 1 114 ? -41.973 -8.358 51.805 1.00 92.50 114 ILE A N 1
ATOM 929 C CA . ILE A 1 114 ? -42.199 -7.722 53.116 1.00 92.50 114 ILE A CA 1
ATOM 930 C C . ILE A 1 114 ? -43.697 -7.572 53.411 1.00 92.50 114 ILE A C 1
ATOM 932 O O . ILE A 1 114 ? -44.141 -7.917 54.504 1.00 92.50 114 ILE A O 1
ATOM 936 N N . VAL A 1 115 ? -44.486 -7.088 52.445 1.00 92.81 115 VAL A N 1
ATOM 937 C CA . VAL A 1 115 ? -45.943 -6.933 52.613 1.00 92.81 115 VAL A CA 1
ATOM 938 C C . VAL A 1 115 ? -46.627 -8.287 52.816 1.00 92.81 115 VAL A C 1
ATOM 940 O O . VAL A 1 115 ? -47.529 -8.407 53.643 1.00 92.81 115 VAL A O 1
ATOM 943 N N . ASN A 1 116 ? -46.202 -9.321 52.087 1.00 92.12 116 ASN A N 1
ATOM 944 C CA . ASN A 1 116 ? -46.748 -10.666 52.253 1.00 92.12 116 ASN A CA 1
ATOM 945 C C . ASN A 1 116 ? -46.394 -11.263 53.622 1.00 92.12 116 ASN A C 1
ATOM 947 O O . ASN A 1 116 ? -47.276 -11.813 54.274 1.00 92.12 116 ASN A O 1
ATOM 951 N N . VAL A 1 117 ? -45.150 -11.097 54.083 1.00 90.94 117 VAL A N 1
ATOM 952 C CA . VAL A 1 117 ? -44.703 -11.554 55.409 1.00 90.94 117 VAL A CA 1
ATOM 953 C C . VAL A 1 117 ? -45.447 -10.823 56.526 1.00 90.94 117 VAL A C 1
ATOM 955 O O . VAL A 1 117 ? -45.855 -11.462 57.491 1.00 90.94 117 VAL A O 1
ATOM 958 N N . GLN A 1 118 ? -45.680 -9.510 56.403 1.00 90.69 118 GLN A N 1
ATOM 959 C CA . GLN A 1 118 ? -46.498 -8.764 57.370 1.00 90.69 118 GLN A CA 1
ATOM 960 C C . GLN A 1 118 ? -47.921 -9.323 57.456 1.00 90.69 118 GLN A C 1
ATOM 962 O O . GLN A 1 118 ? -48.392 -9.597 58.556 1.00 90.69 118 GLN A O 1
ATOM 967 N N . ARG A 1 119 ? -48.568 -9.577 56.312 1.00 90.69 119 ARG A N 1
ATOM 968 C CA . ARG A 1 119 ? -49.911 -10.175 56.274 1.00 90.69 119 ARG A CA 1
ATOM 969 C C . ARG A 1 119 ? -49.941 -11.571 56.908 1.00 90.69 119 ARG A C 1
ATOM 971 O O . ARG A 1 119 ? -50.883 -11.906 57.616 1.00 90.69 119 ARG A O 1
ATOM 978 N N . GLU A 1 120 ? -48.915 -12.385 56.671 1.00 89.00 120 GLU A N 1
ATOM 979 C CA . GLU A 1 120 ? -48.808 -13.727 57.257 1.00 89.00 120 GLU A CA 1
ATOM 980 C C . GLU A 1 120 ? -48.562 -13.678 58.778 1.00 89.00 120 GLU A C 1
ATOM 982 O O . GLU A 1 120 ? -49.070 -14.515 59.525 1.00 89.00 120 GLU A O 1
ATOM 987 N N . LEU A 1 121 ? -47.805 -12.683 59.257 1.00 87.62 121 LEU A N 1
ATOM 988 C CA . LEU A 1 121 ? -47.597 -12.437 60.685 1.00 87.62 121 LEU A CA 1
ATOM 989 C C . LEU A 1 121 ? -48.877 -11.968 61.380 1.00 87.62 121 LEU A C 1
ATOM 991 O O . LEU A 1 121 ? -49.149 -12.439 62.481 1.00 87.62 121 LEU A O 1
ATOM 995 N N . GLU A 1 122 ? -49.661 -11.087 60.752 1.00 88.06 122 GLU A N 1
ATOM 996 C CA . GLU A 1 122 ? -50.967 -10.651 61.267 1.00 88.06 122 GLU A CA 1
ATOM 997 C C . GLU A 1 122 ? -51.924 -11.839 61.426 1.00 88.06 122 GLU A C 1
ATOM 999 O O . GLU A 1 122 ? -52.493 -12.016 62.500 1.00 88.06 122 GLU A O 1
ATOM 1004 N N . GLN A 1 123 ? -52.012 -12.719 60.422 1.00 87.25 123 GLN A N 1
ATOM 1005 C CA . GLN A 1 123 ? -52.818 -13.945 60.506 1.00 87.25 123 GLN A CA 1
ATOM 1006 C C . GLN A 1 123 ? -52.355 -14.873 61.639 1.00 87.25 123 GLN A C 1
ATOM 1008 O O . GLN A 1 123 ? -53.165 -15.337 62.436 1.00 87.25 123 GLN A O 1
ATOM 1013 N N . LYS A 1 124 ? -51.039 -15.100 61.774 1.00 83.25 124 LYS A N 1
ATOM 1014 C CA . LYS A 1 124 ? -50.493 -15.916 62.876 1.00 83.25 124 LYS A CA 1
ATOM 1015 C C . LYS A 1 124 ? -50.734 -15.286 64.250 1.00 83.25 124 LYS A C 1
ATOM 1017 O O . LYS A 1 124 ? -50.887 -16.013 65.231 1.00 83.25 124 LYS A O 1
ATOM 1022 N N . LEU A 1 125 ? -50.743 -13.957 64.340 1.00 83.38 125 LEU A N 1
ATOM 1023 C CA . LEU A 1 125 ? -51.078 -13.226 65.561 1.00 83.38 125 LEU A CA 1
ATOM 1024 C C . LEU A 1 125 ? -52.553 -13.397 65.925 1.00 83.38 125 LEU A C 1
ATOM 1026 O O . LEU A 1 125 ? -52.836 -13.663 67.090 1.00 83.38 125 LEU A O 1
ATOM 1030 N N . GLU A 1 126 ? -53.470 -13.305 64.961 1.00 81.88 126 GLU A N 1
ATOM 1031 C CA . GLU A 1 126 ? -54.895 -13.585 65.181 1.00 81.88 126 GLU A CA 1
ATOM 1032 C C . GLU A 1 126 ? -55.111 -15.016 65.690 1.00 81.88 126 GLU A C 1
ATOM 1034 O O . GLU A 1 126 ? -55.763 -15.199 66.720 1.00 81.88 126 GLU A O 1
ATOM 1039 N N . ASP A 1 127 ? -54.476 -16.008 65.059 1.00 82.25 127 ASP A N 1
ATOM 1040 C CA . ASP A 1 127 ? -54.537 -17.412 65.485 1.00 82.25 127 ASP A CA 1
ATOM 1041 C C . ASP A 1 127 ? -53.983 -17.610 66.907 1.00 82.25 127 ASP A C 1
ATOM 1043 O O . ASP A 1 127 ? -54.579 -18.313 67.729 1.00 82.25 127 ASP A O 1
ATOM 1047 N N . MET A 1 128 ? -52.851 -16.971 67.236 1.00 76.75 128 MET A N 1
ATOM 1048 C CA . MET A 1 128 ? -52.265 -17.030 68.579 1.00 76.75 128 MET A CA 1
ATOM 1049 C C . MET A 1 128 ? -53.142 -16.348 69.627 1.00 76.75 128 MET A C 1
ATOM 1051 O O . MET A 1 128 ? -53.278 -16.873 70.733 1.00 76.75 128 MET A O 1
ATOM 1055 N N . VAL A 1 129 ? -53.739 -15.198 69.307 1.00 78.69 129 VAL A N 1
ATOM 1056 C CA . VAL A 1 129 ? -54.672 -14.512 70.206 1.00 78.69 129 VAL A CA 1
ATOM 1057 C C . VAL A 1 129 ? -55.888 -15.397 70.444 1.00 78.69 129 VAL A C 1
ATOM 1059 O O . VAL A 1 129 ? -56.257 -15.577 71.601 1.00 78.69 129 VAL A O 1
ATOM 1062 N N . LEU A 1 130 ? -56.457 -16.030 69.416 1.00 78.19 130 LEU A N 1
ATOM 1063 C CA . LEU A 1 130 ? -57.577 -16.963 69.569 1.00 78.19 130 LEU A CA 1
ATOM 1064 C C . LEU A 1 130 ? -57.216 -18.127 70.504 1.00 78.19 130 LEU A C 1
ATOM 1066 O O . LEU A 1 130 ? -57.924 -18.366 71.480 1.00 78.19 130 LEU A O 1
ATOM 1070 N N . LEU A 1 131 ? -56.053 -18.752 70.293 1.00 78.31 131 LEU A N 1
ATOM 1071 C CA . LEU A 1 131 ? -55.513 -19.824 71.139 1.00 78.31 131 LEU A CA 1
ATOM 1072 C C . LEU A 1 131 ? -55.300 -19.399 72.598 1.00 78.31 131 LEU A C 1
ATOM 1074 O O . LEU A 1 131 ? -55.613 -20.151 73.524 1.00 78.31 131 LEU A O 1
ATOM 1078 N N . VAL A 1 132 ? -54.751 -18.204 72.834 1.00 76.75 132 VAL A N 1
ATOM 1079 C CA . VAL A 1 132 ? -54.546 -17.672 74.191 1.00 76.75 132 VAL A CA 1
ATOM 1080 C C . VAL A 1 132 ? -55.885 -17.355 74.846 1.00 76.75 132 VAL A C 1
ATOM 1082 O O . VAL A 1 132 ? -56.087 -17.694 76.010 1.00 76.75 132 VAL A O 1
ATOM 1085 N N . THR A 1 133 ? -56.817 -16.756 74.106 1.00 73.81 133 THR A N 1
ATOM 1086 C CA . THR A 1 133 ? -58.144 -16.403 74.619 1.00 73.81 133 THR A CA 1
ATOM 1087 C C . THR A 1 133 ? -58.939 -17.663 74.969 1.00 73.81 133 THR A C 1
ATOM 1089 O O . THR A 1 133 ? -59.549 -17.720 76.032 1.00 73.81 133 THR A O 1
ATOM 1092 N N . GLU A 1 134 ? -58.844 -18.718 74.158 1.00 75.62 134 GLU A N 1
ATOM 1093 C CA . GLU A 1 134 ? -59.443 -20.032 74.422 1.00 75.62 134 GLU A CA 1
ATOM 1094 C C . GLU A 1 134 ? -58.832 -20.699 75.671 1.00 75.62 134 GLU A C 1
ATOM 1096 O O . GLU A 1 134 ? -59.542 -21.255 76.515 1.00 75.62 134 GLU A O 1
ATOM 1101 N N . LYS A 1 135 ? -57.508 -20.580 75.849 1.00 73.62 135 LYS A N 1
ATOM 1102 C CA . LYS A 1 135 ? -56.780 -21.158 76.990 1.00 73.62 135 LYS A CA 1
ATOM 1103 C C . LYS A 1 135 ? -56.990 -20.395 78.302 1.00 73.62 135 LYS A C 1
ATOM 1105 O O . LYS A 1 135 ? -56.970 -21.017 79.361 1.00 73.62 135 LYS A O 1
ATOM 1110 N N . VAL A 1 136 ? -57.211 -19.079 78.245 1.00 70.88 136 VAL A N 1
ATOM 1111 C CA . VAL A 1 136 ? -57.486 -18.220 79.414 1.00 70.88 136 VAL A CA 1
ATOM 1112 C C . VAL A 1 136 ? -58.971 -18.232 79.796 1.00 70.88 136 VAL A C 1
ATOM 1114 O O . VAL A 1 136 ? -59.283 -18.241 80.984 1.00 70.88 136 VAL A O 1
ATOM 1117 N N . LEU A 1 137 ? -59.894 -18.282 78.827 1.00 63.75 137 LEU A N 1
ATOM 1118 C CA . LEU A 1 137 ? -61.341 -18.336 79.088 1.00 63.75 137 LEU A CA 1
ATOM 1119 C C . LEU A 1 137 ? -61.859 -19.748 79.401 1.00 63.75 137 LEU A C 1
ATOM 1121 O O . LEU A 1 137 ? -63.018 -19.897 79.787 1.00 63.75 137 LEU A O 1
ATOM 1125 N N . GLY A 1 138 ? -61.020 -20.782 79.275 1.00 58.81 138 GLY A N 1
ATOM 1126 C CA . GLY A 1 138 ? -61.314 -22.126 79.778 1.00 58.81 138 GLY A CA 1
ATOM 1127 C C . GLY A 1 138 ? -62.565 -22.768 79.173 1.00 58.81 138 GLY A C 1
ATOM 1128 O O . GLY A 1 138 ? -63.184 -23.628 79.803 1.00 58.81 138 GLY A O 1
ATOM 1129 N N . ARG A 1 139 ? -62.967 -22.358 77.967 1.00 55.19 139 ARG A N 1
ATOM 1130 C CA . ARG A 1 139 ? -64.146 -22.893 77.290 1.00 55.19 139 ARG A CA 1
ATOM 1131 C C . ARG A 1 139 ? -63.839 -23.079 75.815 1.00 55.19 139 ARG A C 1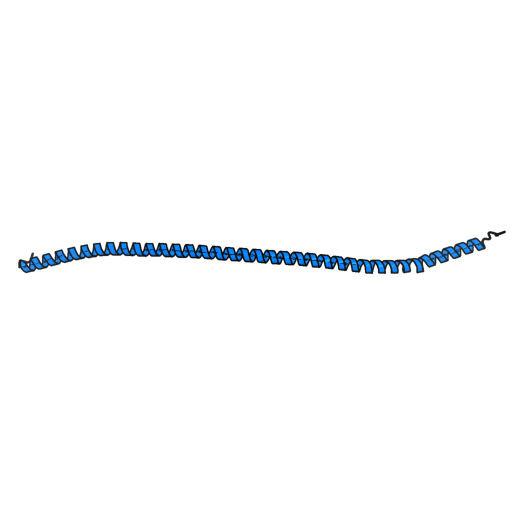
ATOM 1133 O O . ARG A 1 139 ? -63.640 -22.106 75.100 1.00 55.19 139 ARG A O 1
ATOM 1140 N N . LYS A 1 140 ? -63.826 -24.348 75.399 1.00 47.75 140 LYS A N 1
ATOM 1141 C CA . LYS A 1 140 ? -63.883 -24.741 73.991 1.00 47.75 140 LYS A CA 1
ATOM 1142 C C . LYS A 1 140 ? -65.111 -24.079 73.367 1.00 47.75 140 LYS A C 1
ATOM 1144 O O . LYS A 1 140 ? -66.217 -24.296 73.875 1.00 47.75 140 LYS A O 1
ATOM 1149 N N . ALA A 1 141 ? -64.902 -23.294 72.320 1.00 48.34 141 ALA A N 1
ATOM 1150 C CA . ALA A 1 141 ? -65.944 -22.893 71.386 1.00 48.34 141 ALA A CA 1
ATOM 1151 C C . ALA A 1 141 ? -65.620 -23.529 70.037 1.00 48.34 141 ALA A C 1
ATOM 1153 O O . ALA A 1 141 ? -64.457 -23.394 69.606 1.00 48.34 141 ALA A O 1
#